Protein AF-A0A925ZHP0-F1 (afdb_monomer_lite)

Sequence (147 aa):
MCWRVAVLVVTLLGCVGPTQISAPDPTDDPGRPAAECAADLDCVPAGSKCCDCPAFAVPEGDALHQACVGVLCPLATCSNSTRVACDDGHCVLACIAVECAQSCANGFATDDSGCLSCSCAAPIADGCRDVSACVRVRADCCGRRGR

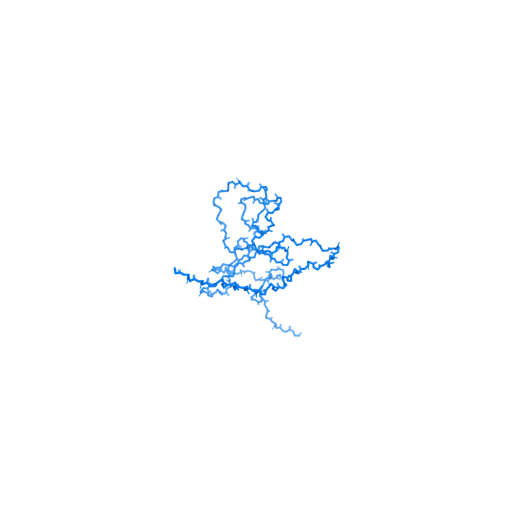Structure (mmCIF, N/CA/C/O backbone):
data_AF-A0A925ZHP0-F1
#
_entry.id   AF-A0A925ZHP0-F1
#
loop_
_atom_site.group_PDB
_atom_site.id
_atom_site.type_symbol
_atom_site.label_atom_id
_atom_site.label_alt_id
_atom_site.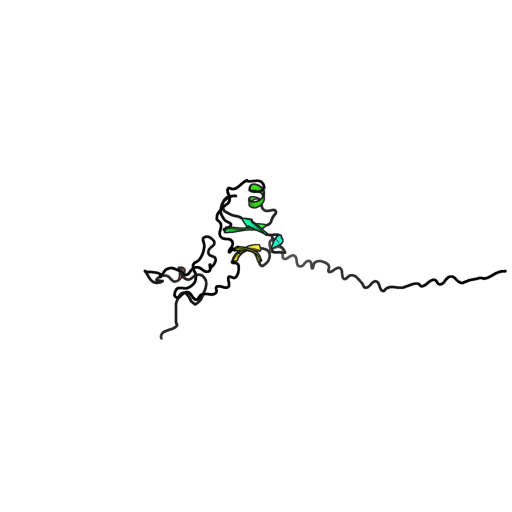label_comp_id
_atom_site.label_asym_id
_atom_site.label_entity_id
_atom_site.label_seq_id
_atom_site.pdbx_PDB_ins_code
_atom_site.Cartn_x
_atom_site.Cartn_y
_atom_site.Cartn_z
_atom_site.occupancy
_atom_site.B_iso_or_equiv
_atom_site.auth_seq_id
_atom_site.auth_comp_id
_atom_site.auth_asym_id
_atom_site.auth_atom_id
_atom_site.pdbx_PDB_model_num
ATOM 1 N N . MET A 1 1 ? -75.727 -37.902 7.851 1.00 46.19 1 MET A N 1
ATOM 2 C CA . MET A 1 1 ? -74.651 -38.843 7.474 1.00 46.19 1 MET A CA 1
ATOM 3 C C . MET A 1 1 ? -73.371 -38.368 8.136 1.00 46.19 1 MET A C 1
ATOM 5 O O . MET A 1 1 ? -72.864 -37.316 7.781 1.00 46.19 1 MET A O 1
ATOM 9 N N . CYS A 1 2 ? -72.936 -39.075 9.178 1.00 54.56 2 CYS A N 1
ATOM 10 C CA . CYS A 1 2 ? -71.677 -38.825 9.870 1.00 54.56 2 CYS A CA 1
ATOM 11 C C . CYS A 1 2 ? -70.523 -39.341 9.012 1.00 54.56 2 CYS A C 1
ATOM 13 O O . CYS A 1 2 ? -70.528 -40.523 8.674 1.00 54.56 2 CYS A O 1
ATOM 15 N N . TRP A 1 3 ? -69.501 -38.524 8.762 1.00 50.81 3 TRP A N 1
ATOM 16 C CA . TRP A 1 3 ? -68.178 -39.081 8.514 1.00 50.81 3 TRP A CA 1
ATOM 17 C C . TRP A 1 3 ? -67.125 -38.325 9.315 1.00 50.81 3 TRP A C 1
ATOM 19 O O . TRP A 1 3 ? -66.908 -37.129 9.149 1.00 50.81 3 TRP A O 1
ATOM 29 N N . ARG A 1 4 ? -66.530 -39.059 10.256 1.00 60.12 4 ARG A N 1
ATOM 30 C CA . ARG A 1 4 ? -65.307 -38.702 10.960 1.00 60.12 4 ARG A CA 1
ATOM 31 C C . ARG A 1 4 ? -64.154 -38.894 9.980 1.00 60.12 4 ARG A C 1
ATOM 33 O O . ARG A 1 4 ? -64.015 -39.996 9.457 1.00 60.12 4 ARG A O 1
ATOM 40 N N . VAL A 1 5 ? -63.306 -37.889 9.797 1.00 57.41 5 VAL A N 1
ATOM 41 C CA . VAL A 1 5 ? -61.954 -38.108 9.273 1.00 57.41 5 VAL A CA 1
ATOM 42 C C . VAL A 1 5 ? -60.970 -37.483 10.246 1.00 57.41 5 VAL A C 1
ATOM 44 O O . VAL A 1 5 ? -61.162 -36.377 10.746 1.00 57.41 5 VAL A O 1
ATOM 47 N N . ALA A 1 6 ? -60.002 -38.316 10.600 1.00 56.62 6 ALA A N 1
ATOM 48 C CA . ALA A 1 6 ? -59.118 -38.202 11.732 1.00 56.62 6 ALA A CA 1
ATOM 49 C C . ALA A 1 6 ? -58.064 -37.106 11.553 1.00 56.62 6 ALA A C 1
ATOM 51 O O . ALA A 1 6 ? -57.528 -36.889 10.469 1.00 56.62 6 ALA A O 1
ATOM 52 N N . VAL A 1 7 ? -57.747 -36.467 12.675 1.00 53.44 7 VAL A N 1
ATOM 53 C CA . VAL A 1 7 ? -56.596 -35.589 12.857 1.00 53.44 7 VAL A CA 1
ATOM 54 C C . VAL A 1 7 ? -55.328 -36.443 12.786 1.00 53.44 7 VAL A C 1
ATOM 56 O O . VAL A 1 7 ? -55.116 -37.309 13.632 1.00 53.44 7 VAL A O 1
ATOM 59 N N . LEU A 1 8 ? -54.484 -36.192 11.787 1.00 53.94 8 LEU A N 1
ATOM 60 C CA . LEU A 1 8 ? -53.121 -36.716 11.714 1.00 53.94 8 LEU A CA 1
ATOM 61 C C . LEU A 1 8 ? -52.177 -35.636 12.253 1.00 53.94 8 LEU A C 1
ATOM 63 O O . LEU A 1 8 ? -51.775 -34.720 11.540 1.00 53.94 8 LEU A O 1
ATOM 67 N N . VAL A 1 9 ? -51.869 -35.726 13.548 1.00 53.38 9 VAL A N 1
ATOM 68 C CA . VAL A 1 9 ? -50.780 -34.971 14.174 1.00 53.38 9 VAL A CA 1
ATOM 69 C C . VAL A 1 9 ? -49.477 -35.657 13.776 1.00 53.38 9 VAL A C 1
ATOM 71 O O . VAL A 1 9 ? -49.120 -36.693 14.332 1.00 53.38 9 VAL A O 1
ATOM 74 N N . VAL A 1 10 ? -48.772 -35.100 12.795 1.00 56.53 10 VAL A N 1
ATOM 75 C CA . VAL A 1 10 ? -47.396 -35.498 12.483 1.00 56.53 10 VAL A CA 1
ATOM 76 C C . VAL A 1 10 ? -46.471 -34.597 13.298 1.00 56.53 10 VAL A C 1
ATOM 78 O O . VAL A 1 10 ? -46.134 -33.488 12.890 1.00 56.53 10 VAL A O 1
ATOM 81 N N . THR A 1 11 ? -46.085 -35.056 14.488 1.00 55.97 11 THR A N 1
ATOM 82 C CA . THR A 1 11 ? -44.977 -34.471 15.250 1.00 55.97 11 THR A CA 1
ATOM 83 C C . THR A 1 11 ? -43.668 -34.816 14.547 1.00 55.97 11 THR A C 1
ATOM 85 O O . THR A 1 11 ? -43.074 -35.865 14.801 1.00 55.97 11 THR A O 1
ATOM 88 N N . LEU A 1 12 ? -43.213 -33.943 13.649 1.00 55.47 12 LEU A N 1
ATOM 89 C CA . LEU A 1 12 ? -41.826 -33.944 13.192 1.00 55.47 12 LEU A CA 1
ATOM 90 C C . LEU A 1 12 ? -40.956 -33.396 14.330 1.00 55.47 12 LEU A C 1
ATOM 92 O O . LEU A 1 12 ? -40.720 -32.195 14.434 1.00 55.47 12 LEU A O 1
ATOM 96 N N . LEU A 1 13 ? -40.493 -34.301 15.195 1.00 56.19 13 LEU A N 1
ATOM 97 C CA . LEU A 1 13 ? -39.284 -34.103 15.990 1.00 56.19 13 LEU A CA 1
ATOM 98 C C . LEU A 1 13 ? -38.096 -34.020 15.019 1.00 56.19 13 LEU A C 1
ATOM 100 O O . LEU A 1 13 ? -37.447 -35.018 14.715 1.00 56.19 13 LEU A O 1
ATOM 104 N N . GLY A 1 14 ? -37.851 -32.823 14.490 1.00 47.12 14 GLY A N 1
ATOM 105 C CA . GLY A 1 14 ? -36.578 -32.472 13.876 1.00 47.12 14 GLY A CA 1
ATOM 106 C C . GLY A 1 14 ? -35.537 -32.300 14.977 1.00 47.12 14 GLY A C 1
ATOM 107 O O . GLY A 1 14 ? -35.723 -31.501 15.892 1.00 47.12 14 GLY A O 1
ATOM 108 N N . CYS A 1 15 ? -34.468 -33.087 14.906 1.00 54.66 15 CYS A N 1
ATOM 109 C CA . CYS A 1 15 ? -33.330 -33.042 15.811 1.00 54.66 15 CYS A CA 1
ATOM 110 C C . CYS A 1 15 ? -32.733 -31.627 15.875 1.00 54.66 15 CYS A C 1
ATOM 112 O O . CYS A 1 15 ? -32.059 -31.186 14.946 1.00 54.66 15 CYS A O 1
ATOM 114 N N . VAL A 1 16 ? -32.946 -30.937 16.994 1.00 58.38 16 VAL A N 1
ATOM 115 C CA . VAL A 1 16 ? -32.136 -29.785 17.398 1.00 58.38 16 VAL A CA 1
ATOM 116 C C . VAL A 1 16 ? -30.786 -30.348 17.836 1.00 58.38 16 VAL A C 1
ATOM 118 O O . VAL A 1 16 ? -30.635 -30.840 18.952 1.00 58.38 16 VAL A O 1
ATOM 121 N N . GLY A 1 17 ? -29.823 -30.377 16.914 1.00 54.41 17 GLY A N 1
ATOM 122 C CA . GLY A 1 17 ? -28.429 -30.644 17.255 1.00 54.41 17 GLY A CA 1
ATOM 123 C C . GLY A 1 17 ? -27.894 -29.515 18.143 1.00 54.41 17 GLY A C 1
ATOM 124 O O . GLY A 1 17 ? -28.277 -28.362 17.932 1.00 54.41 17 GLY A O 1
ATOM 125 N N . PRO A 1 18 ? -27.043 -29.804 19.141 1.00 56.28 18 PRO A N 1
ATOM 126 C CA . PRO A 1 18 ? -26.453 -28.763 19.964 1.00 56.28 18 PRO A CA 1
ATOM 127 C C . PRO A 1 18 ? -25.616 -27.849 19.069 1.00 56.28 18 PRO A C 1
ATOM 129 O O . PRO A 1 18 ? -24.623 -28.270 18.475 1.00 56.28 18 PRO A O 1
ATOM 132 N N . THR A 1 19 ? -26.022 -26.586 18.977 1.00 51.75 19 THR A N 1
ATOM 133 C CA . THR A 1 19 ? -25.132 -25.494 18.604 1.00 51.75 19 THR A CA 1
ATOM 134 C C . THR A 1 19 ? -23.962 -25.531 19.578 1.00 51.75 19 THR A C 1
ATOM 136 O O . THR A 1 19 ? -24.114 -25.166 20.744 1.00 51.75 19 THR A O 1
ATOM 139 N N . GLN A 1 20 ? -22.813 -26.023 19.116 1.00 52.88 20 GLN A N 1
ATOM 140 C CA . GLN A 1 20 ? -21.532 -25.781 19.765 1.00 52.88 20 GLN A CA 1
ATOM 141 C C . GLN A 1 20 ? -21.318 -24.268 19.702 1.00 52.88 20 GLN A C 1
ATOM 143 O O . GLN A 1 20 ? -20.860 -23.722 18.701 1.00 52.88 20 GLN A O 1
ATOM 148 N N . ILE A 1 21 ? -21.757 -23.581 20.754 1.00 54.28 21 ILE A N 1
ATOM 149 C CA . ILE A 1 21 ? -21.250 -22.267 21.110 1.00 54.28 21 ILE A CA 1
ATOM 150 C C . ILE A 1 21 ? -19.792 -22.546 21.450 1.00 54.28 21 ILE A C 1
ATOM 152 O O . ILE A 1 21 ? -19.489 -22.986 22.558 1.00 54.28 21 ILE A O 1
ATOM 156 N N . SER A 1 22 ? -18.903 -22.390 20.472 1.00 52.62 22 SER A N 1
ATOM 157 C CA . SER A 1 22 ? -17.482 -22.267 20.760 1.00 52.62 22 SER A CA 1
ATOM 158 C C . SER A 1 22 ? -17.354 -21.024 21.627 1.00 52.62 22 SER A C 1
ATOM 160 O O . SER A 1 22 ? -17.418 -19.899 21.133 1.00 52.62 22 SER A O 1
ATOM 162 N N . ALA A 1 23 ? -17.300 -21.233 22.941 1.00 55.19 23 ALA A N 1
ATOM 163 C CA . ALA A 1 23 ? -16.890 -20.200 23.864 1.00 55.19 23 ALA A CA 1
ATOM 164 C C . ALA A 1 23 ? -15.519 -19.696 23.384 1.00 55.19 23 ALA A C 1
ATOM 166 O O . ALA A 1 23 ? -14.677 -20.530 23.035 1.00 55.19 23 ALA A O 1
ATOM 167 N N . PRO A 1 24 ? -15.294 -18.376 23.304 1.00 62.81 24 PRO A N 1
ATOM 168 C CA . PRO A 1 24 ? -13.956 -17.863 23.066 1.00 62.81 24 PRO A CA 1
ATOM 169 C C . PRO A 1 24 ? -13.046 -18.406 24.173 1.00 62.81 24 PRO A C 1
ATOM 171 O O . PRO A 1 24 ? -13.350 -18.259 25.357 1.00 62.81 24 PRO A O 1
ATOM 174 N N . ASP A 1 25 ? -11.995 -19.114 23.766 1.00 55.91 25 ASP A N 1
ATOM 175 C CA . ASP A 1 25 ? -10.987 -19.688 24.651 1.00 55.91 25 ASP A CA 1
ATOM 176 C C . ASP A 1 25 ? -10.275 -18.526 25.373 1.00 55.91 25 ASP A C 1
ATOM 178 O O . ASP A 1 25 ? -9.655 -17.694 24.705 1.00 55.91 25 ASP A O 1
ATOM 182 N N . PRO A 1 26 ? -10.395 -18.391 26.706 1.00 56.53 26 PRO A N 1
ATOM 183 C CA . PRO A 1 26 ? -9.849 -17.273 27.466 1.00 56.53 26 PRO A CA 1
ATOM 184 C C . PRO A 1 26 ? -8.366 -17.504 27.776 1.00 56.53 26 PRO A C 1
ATOM 186 O O . PRO A 1 26 ? -7.915 -17.331 28.910 1.00 56.53 26 PRO A O 1
ATOM 189 N N . THR A 1 27 ? -7.576 -17.900 26.779 1.00 58.94 27 THR A N 1
ATOM 190 C CA . THR A 1 27 ? -6.129 -17.685 26.835 1.00 58.94 27 THR A CA 1
ATOM 191 C C . THR A 1 27 ? -5.859 -16.241 26.426 1.00 58.94 27 THR A C 1
ATOM 193 O O . THR A 1 27 ? -5.277 -15.969 25.378 1.00 58.94 27 THR A O 1
ATOM 196 N N . ASP A 1 28 ? -6.346 -15.319 27.261 1.00 52.78 28 ASP A N 1
ATOM 197 C CA . ASP A 1 28 ? -5.841 -13.960 27.377 1.00 52.78 28 ASP A CA 1
ATOM 198 C C . ASP A 1 28 ? -4.354 -14.079 27.724 1.00 52.78 28 ASP A C 1
ATOM 200 O O . ASP A 1 28 ? -3.991 -14.341 28.871 1.00 52.78 28 ASP A O 1
ATOM 204 N N . ASP A 1 29 ? -3.484 -13.951 26.724 1.00 66.69 29 ASP A N 1
ATOM 205 C CA . ASP A 1 29 ? -2.100 -13.572 26.966 1.00 66.69 29 ASP A CA 1
ATOM 206 C C . ASP A 1 29 ? -2.137 -12.085 27.348 1.00 66.69 29 ASP A C 1
ATOM 208 O O . ASP A 1 29 ? -2.409 -11.247 26.484 1.00 66.69 29 ASP A O 1
ATOM 212 N N . PRO A 1 30 ? -1.918 -11.716 28.625 1.00 64.12 30 PRO A N 1
ATOM 213 C CA . PRO A 1 30 ? -2.086 -10.341 29.093 1.00 64.12 30 PRO A CA 1
ATOM 214 C C . PRO A 1 30 ? -1.032 -9.370 28.523 1.00 64.12 30 PRO A C 1
ATOM 216 O O . PRO A 1 30 ? -0.932 -8.235 28.992 1.00 64.12 30 PRO A O 1
ATOM 219 N N . GLY A 1 31 ? -0.226 -9.801 27.545 1.00 67.81 31 GLY A N 1
ATOM 220 C CA . GLY A 1 31 ? 0.769 -8.993 26.852 1.00 67.81 31 GLY A CA 1
ATOM 221 C C . GLY A 1 31 ? 0.562 -8.851 25.343 1.00 67.81 31 GLY A C 1
ATOM 222 O O . GLY A 1 31 ? 1.265 -8.032 24.746 1.00 67.81 31 GLY A O 1
ATOM 223 N N . ARG A 1 32 ? -0.363 -9.587 24.704 1.00 65.06 32 ARG A N 1
ATOM 224 C CA . ARG A 1 32 ? -0.603 -9.431 23.259 1.00 65.06 32 ARG A CA 1
ATOM 225 C C . ARG A 1 32 ? -1.612 -8.297 23.031 1.00 65.06 32 ARG A C 1
ATOM 227 O O . ARG A 1 32 ? -2.739 -8.398 23.517 1.00 65.06 32 ARG A O 1
ATOM 234 N N . PRO A 1 33 ? -1.244 -7.208 22.326 1.00 70.88 33 PRO A N 1
ATOM 235 C CA . PRO A 1 33 ? -2.222 -6.194 21.949 1.00 70.88 33 PRO A CA 1
ATOM 236 C C . PRO A 1 33 ? -3.333 -6.859 21.130 1.00 70.88 33 PRO A C 1
ATOM 238 O O . PRO A 1 33 ? -3.073 -7.791 20.366 1.00 70.88 33 PRO A O 1
ATOM 241 N N . ALA A 1 34 ? -4.574 -6.411 21.332 1.00 81.38 34 ALA A N 1
ATOM 242 C CA . ALA A 1 34 ? -5.709 -6.913 20.570 1.00 81.38 34 ALA A CA 1
ATOM 243 C C . ALA A 1 34 ? -5.424 -6.770 19.068 1.00 81.38 34 ALA A C 1
ATOM 245 O O . ALA A 1 34 ? -4.892 -5.745 18.641 1.00 81.38 34 ALA A O 1
ATOM 246 N N . ALA A 1 35 ? -5.763 -7.801 18.289 1.00 88.75 35 ALA A N 1
ATOM 247 C CA . ALA A 1 35 ? -5.659 -7.746 16.837 1.00 88.75 35 ALA A CA 1
ATOM 248 C C . ALA A 1 35 ? -6.454 -6.542 16.310 1.00 88.75 35 ALA A C 1
ATOM 250 O O . ALA A 1 35 ? -7.593 -6.311 16.718 1.00 88.75 35 ALA A O 1
ATOM 251 N N . GLU A 1 36 ? -5.835 -5.778 15.419 1.00 94.06 36 GLU A N 1
ATOM 252 C CA . GLU A 1 36 ? -6.394 -4.553 14.849 1.00 94.06 36 GLU A CA 1
ATOM 253 C C . GLU A 1 36 ? -7.383 -4.854 13.712 1.00 94.06 36 GLU A C 1
ATOM 255 O O . GLU A 1 36 ? -8.263 -4.045 13.423 1.00 94.06 36 GLU A O 1
ATOM 260 N N . CYS A 1 37 ? -7.255 -6.028 13.089 1.00 97.00 37 CYS A N 1
ATOM 261 C CA . CYS A 1 37 ? -8.137 -6.531 12.042 1.00 97.00 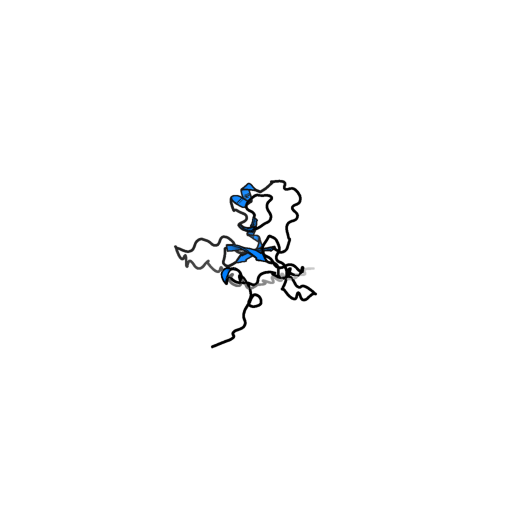37 CYS A CA 1
ATOM 262 C C . CYS A 1 37 ? -8.378 -8.039 12.190 1.00 97.00 37 CYS A C 1
ATOM 264 O O . CYS A 1 37 ? -7.560 -8.763 12.765 1.00 97.00 37 CYS A O 1
ATOM 266 N N . ALA A 1 38 ? -9.490 -8.522 11.636 1.00 96.12 38 ALA A N 1
ATOM 267 C CA . ALA A 1 38 ? -9.787 -9.945 11.478 1.00 96.12 38 ALA A CA 1
ATOM 268 C C . ALA A 1 38 ? -9.860 -10.364 9.997 1.00 96.12 38 ALA A C 1
ATOM 270 O O . ALA A 1 38 ? -9.655 -11.537 9.677 1.00 96.12 38 ALA A O 1
ATOM 271 N N . ALA A 1 39 ? -10.140 -9.423 9.093 1.00 96.62 39 ALA A N 1
ATOM 272 C CA . ALA A 1 39 ? -10.222 -9.632 7.654 1.00 96.62 39 ALA A CA 1
ATOM 273 C C . ALA A 1 39 ? -9.675 -8.429 6.868 1.00 96.62 39 ALA A C 1
ATOM 275 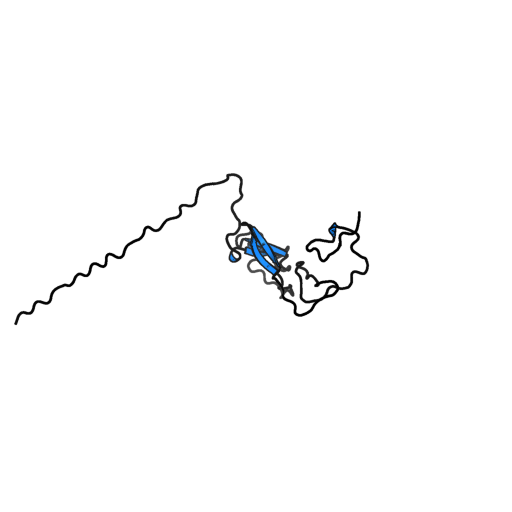O O . ALA A 1 39 ? -9.640 -7.307 7.366 1.00 96.62 39 ALA A O 1
ATOM 276 N N . ASP A 1 40 ? -9.319 -8.647 5.594 1.00 96.50 40 ASP A N 1
ATOM 277 C CA . ASP A 1 40 ? -8.845 -7.596 4.672 1.00 96.50 40 ASP A CA 1
ATOM 278 C C . ASP A 1 40 ? -9.814 -6.400 4.576 1.00 96.50 40 ASP A C 1
ATOM 280 O O . ASP A 1 40 ? -9.387 -5.279 4.317 1.00 96.50 40 ASP A O 1
ATOM 284 N N . LEU A 1 41 ? -11.114 -6.638 4.790 1.00 96.25 41 LEU A N 1
ATOM 285 C CA . LEU A 1 41 ? -12.177 -5.628 4.742 1.00 96.25 41 LEU A CA 1
ATOM 286 C C . LEU A 1 41 ? -12.189 -4.687 5.955 1.00 96.25 41 LEU A C 1
ATOM 288 O O . LEU A 1 41 ? -12.766 -3.611 5.854 1.00 96.25 41 LEU A O 1
ATOM 292 N N . ASP A 1 42 ? -11.556 -5.069 7.068 1.00 97.00 42 ASP A N 1
ATOM 293 C CA . ASP A 1 42 ? -11.438 -4.217 8.261 1.00 97.00 42 ASP A CA 1
ATOM 294 C C . ASP A 1 42 ? -10.346 -3.146 8.086 1.00 97.00 42 ASP A C 1
ATOM 296 O O . ASP A 1 42 ? -10.207 -2.228 8.900 1.00 97.00 42 ASP A O 1
ATOM 300 N N . CYS A 1 43 ? -9.549 -3.284 7.025 1.00 97.69 43 CYS A N 1
ATOM 301 C CA . CYS A 1 43 ? -8.426 -2.428 6.708 1.00 97.69 43 CYS A CA 1
ATOM 302 C C . CYS A 1 43 ? -8.776 -1.452 5.587 1.00 97.69 43 CYS A C 1
ATOM 304 O O . CYS A 1 43 ? -9.412 -1.793 4.589 1.00 97.69 43 CYS A O 1
ATOM 306 N N . VAL A 1 44 ? -8.270 -0.234 5.714 1.00 96.81 44 VAL A N 1
ATOM 307 C CA . VAL A 1 44 ? -8.441 0.842 4.742 1.00 96.81 44 VAL A CA 1
ATOM 308 C C . VAL A 1 44 ? -7.078 1.394 4.318 1.00 96.81 44 VAL A C 1
ATOM 310 O O . VAL A 1 44 ? -6.155 1.480 5.135 1.00 96.81 44 VAL A O 1
ATOM 313 N N . PRO A 1 45 ? -6.906 1.745 3.032 1.00 94.31 45 PRO A N 1
ATOM 314 C CA . PRO A 1 45 ? -5.654 2.304 2.544 1.00 94.31 45 PRO A CA 1
ATOM 315 C C . PRO A 1 45 ? -5.443 3.714 3.111 1.00 94.31 45 PRO A C 1
ATOM 317 O O . PRO A 1 45 ? -6.381 4.509 3.189 1.00 94.31 45 PRO A O 1
ATOM 320 N N . ALA A 1 46 ? -4.202 4.033 3.477 1.00 93.62 46 ALA A N 1
ATOM 321 C CA . ALA A 1 46 ? -3.834 5.313 4.068 1.00 93.62 46 ALA A CA 1
ATOM 322 C C . ALA A 1 46 ? -2.473 5.823 3.562 1.00 93.62 46 ALA A C 1
ATOM 324 O O . ALA A 1 46 ? -1.611 5.065 3.108 1.00 93.62 46 ALA A O 1
ATOM 325 N N . GLY A 1 47 ? -2.296 7.143 3.627 1.00 90.94 47 GLY A N 1
ATOM 326 C CA . GLY A 1 47 ? -1.079 7.852 3.232 1.00 90.94 47 GLY A CA 1
ATOM 327 C C . GLY A 1 47 ? -0.665 8.878 4.287 1.00 90.94 47 GLY A C 1
ATOM 328 O O . GLY A 1 47 ? -1.379 9.115 5.260 1.00 90.94 47 GLY A O 1
ATOM 329 N N . SER A 1 48 ? 0.491 9.521 4.100 1.00 90.81 48 SER A N 1
ATOM 330 C CA . SER A 1 48 ? 0.964 10.590 5.001 1.00 90.81 48 SER A CA 1
ATOM 331 C C . SER A 1 48 ? 0.027 11.799 5.057 1.00 90.81 48 SER A C 1
ATOM 333 O O . SER A 1 48 ? 0.043 12.560 6.025 1.00 90.81 48 SER A O 1
ATOM 335 N N . LYS A 1 49 ? -0.784 11.983 4.014 1.00 93.50 49 LYS A N 1
ATOM 336 C CA . LYS A 1 49 ? -1.855 12.973 3.911 1.00 93.50 49 LYS A CA 1
ATOM 337 C C . LYS A 1 49 ? -3.052 12.320 3.236 1.00 93.50 49 LYS A C 1
ATOM 339 O O . LYS A 1 49 ? -2.894 11.375 2.471 1.00 93.50 49 LYS A O 1
ATOM 344 N N . CYS A 1 50 ? -4.232 12.900 3.428 1.00 93.56 50 CYS A N 1
ATOM 345 C CA . CYS A 1 50 ? -5.481 12.370 2.876 1.00 93.56 50 CYS A CA 1
ATOM 346 C C . CYS A 1 50 ? -5.493 12.210 1.350 1.00 93.56 50 CYS A C 1
ATOM 348 O O . CYS A 1 50 ? -6.232 11.381 0.838 1.00 93.56 50 CYS A O 1
ATOM 350 N N . CYS A 1 51 ? -4.691 13.002 0.634 1.00 92.38 51 CYS A N 1
ATOM 351 C CA . CYS A 1 51 ? -4.607 12.964 -0.827 1.00 92.38 51 CYS A CA 1
ATOM 352 C C . CYS A 1 51 ? -3.268 12.434 -1.350 1.00 92.38 51 CYS A C 1
ATOM 354 O O . CYS A 1 51 ? -3.014 12.532 -2.550 1.00 92.38 51 CYS A O 1
ATOM 356 N N . ASP A 1 52 ? -2.412 11.912 -0.470 1.00 90.56 52 ASP A N 1
ATOM 357 C CA . ASP A 1 52 ? -1.224 11.185 -0.907 1.00 90.56 52 ASP A CA 1
ATOM 358 C C . ASP A 1 52 ? -1.637 9.773 -1.341 1.00 90.56 52 ASP A C 1
ATOM 360 O O . ASP A 1 52 ? -2.640 9.226 -0.874 1.00 90.56 52 ASP A O 1
ATOM 364 N N . CYS A 1 53 ? -0.856 9.166 -2.234 1.00 89.50 53 CYS A N 1
ATOM 365 C CA . CYS A 1 53 ? -1.072 7.772 -2.594 1.00 89.50 53 CYS A CA 1
ATOM 366 C C . CYS A 1 53 ? -0.914 6.859 -1.374 1.00 89.50 53 CYS A C 1
ATOM 368 O O . CYS A 1 53 ? -0.130 7.165 -0.467 1.00 89.50 53 CYS A O 1
ATOM 370 N N . PRO A 1 54 ? -1.643 5.732 -1.343 1.00 90.12 54 PRO A N 1
ATOM 371 C CA . PRO A 1 54 ? -1.567 4.826 -0.217 1.00 90.12 54 PRO A CA 1
ATOM 372 C C . PRO A 1 54 ? -0.158 4.252 -0.090 1.00 90.12 54 PRO A C 1
ATOM 374 O O . PRO A 1 54 ? 0.401 3.703 -1.042 1.00 90.12 54 PRO A O 1
ATOM 377 N N . ALA A 1 55 ? 0.404 4.399 1.105 1.00 89.69 55 ALA A N 1
ATOM 378 C CA . ALA A 1 55 ? 1.726 3.897 1.471 1.00 89.69 55 ALA A CA 1
ATOM 379 C C . ALA A 1 55 ? 1.650 2.856 2.598 1.00 89.69 55 ALA A C 1
ATOM 381 O O . ALA A 1 55 ? 2.600 2.106 2.813 1.00 89.69 55 ALA A O 1
ATOM 382 N N . PHE A 1 56 ? 0.522 2.796 3.307 1.00 93.81 56 PHE A N 1
ATOM 383 C CA . PHE A 1 56 ? 0.248 1.837 4.371 1.00 93.81 56 PHE A CA 1
ATOM 384 C C . PHE A 1 56 ? -1.261 1.553 4.456 1.00 93.81 56 PHE A C 1
ATOM 386 O O . PHE A 1 56 ? -2.056 2.108 3.692 1.00 93.81 56 PHE A O 1
ATOM 393 N N . ALA A 1 57 ? -1.654 0.656 5.358 1.00 96.06 57 ALA A N 1
ATOM 394 C CA . ALA A 1 57 ? -3.048 0.368 5.670 1.00 96.06 57 ALA A CA 1
ATOM 395 C C . ALA A 1 57 ? -3.277 0.563 7.170 1.00 96.06 57 ALA A C 1
ATOM 397 O O . ALA A 1 57 ? -2.363 0.357 7.966 1.00 96.06 57 ALA A O 1
ATOM 398 N N . VAL A 1 58 ? -4.483 0.974 7.540 1.00 97.12 58 VAL A N 1
ATOM 399 C CA . VAL A 1 58 ? -4.910 1.153 8.935 1.00 97.12 58 VAL A CA 1
ATOM 400 C C . VAL A 1 58 ? -6.284 0.515 9.133 1.00 97.12 58 VAL A C 1
ATOM 402 O O . VAL A 1 58 ? -6.974 0.280 8.141 1.00 97.12 58 VAL A O 1
ATOM 405 N N . PRO A 1 59 ? -6.715 0.242 10.370 1.00 97.38 59 PRO A N 1
ATOM 406 C CA . PRO A 1 59 ? -8.094 -0.159 10.645 1.00 97.38 59 PRO A CA 1
ATOM 407 C C . PRO A 1 59 ? -9.101 0.939 10.273 1.00 97.38 59 PRO A C 1
ATOM 409 O O . PRO A 1 59 ? -8.797 2.128 10.384 1.00 97.38 59 PRO A O 1
ATOM 412 N N . GLU A 1 60 ? -10.331 0.575 9.909 1.00 95.12 60 GLU A N 1
ATOM 413 C CA . GLU A 1 60 ? -11.402 1.538 9.570 1.00 95.12 60 GLU A CA 1
ATOM 414 C C . GLU A 1 60 ? -11.693 2.555 10.703 1.00 95.12 60 GLU A C 1
ATOM 416 O O . GLU A 1 60 ? -12.048 3.714 10.468 1.00 95.12 60 GLU A O 1
ATOM 421 N N . GLY A 1 61 ? -11.492 2.149 11.959 1.00 94.12 61 GLY A N 1
ATOM 422 C CA . GLY A 1 61 ? -11.659 3.006 13.137 1.00 94.12 61 GLY A CA 1
ATOM 423 C C . GLY A 1 61 ? -10.470 3.918 13.462 1.00 94.12 61 GLY A C 1
ATOM 424 O O . GLY A 1 61 ? -10.545 4.666 14.438 1.00 94.12 61 GLY A O 1
ATOM 425 N N . ASP A 1 62 ? -9.375 3.855 12.702 1.00 96.38 62 ASP A N 1
ATOM 426 C CA . ASP A 1 62 ? -8.150 4.586 13.020 1.00 96.38 62 ASP A CA 1
ATOM 427 C C . ASP A 1 62 ? -8.322 6.109 12.898 1.00 96.38 62 ASP A C 1
ATOM 429 O O . ASP A 1 62 ? -8.978 6.623 11.987 1.00 96.38 62 ASP A O 1
ATOM 433 N N . ALA A 1 63 ? -7.688 6.854 13.808 1.00 95.25 63 ALA A N 1
ATOM 434 C CA . ALA A 1 63 ? -7.790 8.310 13.859 1.00 95.25 63 ALA A CA 1
ATOM 435 C C . ALA A 1 63 ? -7.319 8.989 12.562 1.00 95.25 63 ALA A C 1
ATOM 437 O O . ALA A 1 63 ? -7.867 10.027 12.184 1.00 95.25 63 ALA A O 1
ATOM 438 N N . LEU A 1 64 ? -6.333 8.414 11.867 1.00 93.31 64 LEU A N 1
ATOM 439 C CA . LEU A 1 64 ? -5.821 8.942 10.607 1.00 93.31 64 LEU A CA 1
ATOM 440 C C . LEU A 1 64 ? -6.815 8.726 9.463 1.00 93.31 64 LEU A C 1
ATOM 442 O O . LEU A 1 64 ? -7.030 9.643 8.671 1.00 93.31 64 LEU A O 1
ATOM 446 N N . HIS A 1 65 ? -7.473 7.563 9.410 1.00 94.69 65 HIS A N 1
ATOM 447 C CA . HIS A 1 65 ? -8.556 7.340 8.454 1.00 94.69 65 HIS A CA 1
ATOM 448 C C . HIS A 1 65 ? -9.714 8.306 8.713 1.00 94.69 65 HIS A C 1
ATOM 450 O O . HIS A 1 65 ? -10.131 9.029 7.807 1.00 94.69 65 HIS A O 1
ATOM 456 N N . GLN A 1 66 ? -10.169 8.394 9.967 1.00 96.50 66 GLN A N 1
ATOM 457 C CA . GLN A 1 66 ? -11.272 9.270 10.372 1.00 96.50 66 GLN A CA 1
ATOM 458 C C . GLN A 1 66 ? -10.985 10.753 10.092 1.00 96.50 66 GLN A C 1
ATOM 460 O O . GLN A 1 66 ? -11.887 11.488 9.696 1.00 96.50 66 GLN A O 1
ATOM 465 N N . ALA A 1 67 ? -9.730 11.194 10.216 1.00 96.25 67 ALA A N 1
ATOM 466 C CA . ALA A 1 67 ? -9.323 12.555 9.864 1.00 96.25 67 ALA A CA 1
ATOM 467 C C . ALA A 1 67 ? -9.453 12.871 8.361 1.00 96.25 67 ALA A C 1
ATOM 469 O O . ALA A 1 67 ? -9.537 14.043 7.987 1.00 96.25 67 ALA A O 1
ATOM 470 N N . CYS A 1 68 ? -9.472 11.849 7.503 1.00 95.81 68 CYS A N 1
ATOM 471 C CA . CYS A 1 68 ? -9.549 11.987 6.052 1.00 95.81 68 CYS A CA 1
ATOM 472 C C . CYS A 1 68 ? -10.936 11.685 5.468 1.00 95.81 68 CYS A C 1
ATOM 474 O O . CYS A 1 68 ? -11.178 11.977 4.293 1.00 95.81 68 CYS A O 1
ATOM 476 N N . VAL A 1 69 ? -11.866 11.147 6.264 1.00 95.38 69 VAL A N 1
ATOM 477 C CA . VAL A 1 69 ? -13.247 10.901 5.831 1.00 95.38 69 VAL A CA 1
ATOM 478 C C . VAL A 1 69 ? -13.896 12.217 5.382 1.00 95.38 69 VAL A C 1
ATOM 480 O O . VAL A 1 69 ? -13.963 13.195 6.123 1.00 95.38 69 VAL A O 1
ATOM 483 N N . GLY A 1 70 ? -14.385 12.244 4.139 1.00 94.38 70 GLY A N 1
ATOM 484 C CA . GLY A 1 70 ? -15.042 13.414 3.544 1.00 94.38 70 GLY A CA 1
ATOM 485 C C . GLY A 1 70 ? -14.101 14.442 2.908 1.00 94.38 70 GLY A C 1
ATOM 486 O O . GLY A 1 70 ? -14.580 15.426 2.339 1.00 94.38 70 GLY A O 1
ATOM 487 N N . VAL A 1 71 ? -12.782 14.227 2.943 1.00 94.94 71 VAL A N 1
ATOM 488 C CA . VAL A 1 71 ? -11.831 15.061 2.197 1.00 94.94 71 VAL A CA 1
ATOM 489 C C . VAL A 1 71 ? -11.960 14.768 0.701 1.00 94.94 71 VAL A C 1
ATOM 491 O O . VAL A 1 71 ? -11.797 13.636 0.251 1.00 94.94 71 VAL A O 1
ATOM 494 N N . LEU A 1 72 ? -12.246 15.805 -0.089 1.00 94.62 72 LEU A N 1
ATOM 495 C CA . LEU A 1 72 ? -12.312 15.706 -1.545 1.00 94.62 72 LEU A CA 1
ATOM 496 C C . LEU A 1 72 ? -10.917 15.892 -2.140 1.00 94.62 72 LEU A C 1
ATOM 498 O O . LEU A 1 72 ? -10.412 17.013 -2.226 1.00 94.62 72 LEU A O 1
ATOM 502 N N . CYS A 1 73 ? -10.306 14.793 -2.567 1.00 89.94 73 CYS A N 1
ATOM 503 C CA . CYS A 1 73 ? -9.024 14.825 -3.255 1.00 89.94 73 CYS A CA 1
ATOM 504 C C . CYS A 1 73 ? -9.209 15.004 -4.768 1.00 89.94 73 CYS A C 1
ATOM 506 O O . CYS A 1 73 ? -10.149 14.446 -5.346 1.00 89.94 73 CYS A O 1
ATOM 508 N N . PRO A 1 74 ? -8.318 15.754 -5.445 1.00 87.81 74 PRO A N 1
ATOM 509 C CA . PRO A 1 74 ? -8.231 15.674 -6.897 1.00 87.81 74 PRO A CA 1
ATOM 510 C C . PRO A 1 74 ? -7.913 14.225 -7.281 1.00 87.81 74 PRO A C 1
ATOM 512 O O . PRO A 1 74 ? -7.225 13.538 -6.530 1.00 87.81 74 PRO A O 1
ATOM 515 N N . LEU A 1 75 ? -8.426 13.759 -8.425 1.00 74.06 75 LEU A N 1
ATOM 516 C CA . LEU A 1 75 ? -8.184 12.403 -8.931 1.00 74.06 75 LEU A CA 1
ATOM 517 C C . LEU A 1 75 ? -6.676 12.131 -8.965 1.00 74.06 75 LEU A C 1
ATOM 519 O O . LEU A 1 75 ? -5.973 12.600 -9.860 1.00 74.06 75 LEU A O 1
ATOM 523 N N . ALA A 1 76 ? -6.179 11.422 -7.956 1.00 70.62 76 ALA A N 1
ATOM 524 C CA . ALA A 1 76 ? -4.773 11.103 -7.851 1.00 70.62 76 ALA A CA 1
ATOM 525 C C . ALA A 1 76 ? -4.455 9.999 -8.864 1.00 70.62 76 ALA A C 1
ATOM 527 O O . ALA A 1 76 ? -5.170 9.001 -8.964 1.00 70.62 76 ALA A O 1
ATOM 528 N N . THR A 1 77 ? -3.373 10.166 -9.619 1.00 79.19 77 THR A N 1
ATOM 529 C CA . THR A 1 77 ? -2.830 9.149 -10.530 1.00 79.19 77 THR A CA 1
ATOM 530 C C . THR A 1 77 ? -2.016 8.120 -9.752 1.00 79.19 77 THR A C 1
ATOM 532 O O . THR A 1 77 ? -0.852 7.880 -10.061 1.00 79.19 77 THR A O 1
ATOM 535 N N . CYS A 1 78 ? -2.596 7.563 -8.691 1.00 83.69 78 CYS A N 1
ATOM 536 C CA . CYS A 1 78 ? -1.923 6.542 -7.905 1.00 83.69 78 CYS A CA 1
ATOM 537 C C . CYS A 1 78 ? -1.899 5.220 -8.664 1.00 83.69 78 CYS A C 1
ATOM 539 O O . CYS A 1 78 ? -2.828 4.879 -9.402 1.00 83.69 78 CYS A O 1
ATOM 541 N N . SER A 1 79 ? -0.817 4.474 -8.463 1.00 80.12 79 SER A N 1
ATOM 542 C CA . SER A 1 79 ? -0.702 3.119 -8.978 1.00 80.12 79 SER A CA 1
ATOM 543 C C . SER A 1 79 ? -1.679 2.202 -8.242 1.00 80.12 79 SER A C 1
ATOM 545 O O . SER A 1 79 ? -1.752 2.220 -7.016 1.00 80.12 79 SER A O 1
ATOM 547 N N . ASN A 1 80 ? -2.431 1.389 -8.985 1.00 86.00 80 ASN A N 1
ATOM 548 C CA . ASN A 1 80 ? -3.393 0.430 -8.428 1.00 86.00 80 ASN A CA 1
ATOM 549 C C . ASN A 1 80 ? -2.756 -0.949 -8.186 1.00 86.00 80 ASN A C 1
ATOM 551 O O . ASN A 1 80 ? -3.443 -1.964 -8.243 1.00 86.00 80 ASN A O 1
ATOM 555 N N . SER A 1 81 ? -1.439 -1.007 -7.968 1.00 88.88 81 SER A N 1
ATOM 556 C CA . SER A 1 81 ? -0.703 -2.263 -7.751 1.00 88.88 81 SER A CA 1
ATOM 557 C C . SER A 1 81 ? -0.705 -2.722 -6.294 1.00 88.88 81 SER A C 1
ATOM 559 O O . SER A 1 81 ? -0.029 -3.694 -5.957 1.00 88.88 81 SER A O 1
ATOM 561 N N . THR A 1 82 ? -1.424 -2.029 -5.416 1.00 93.06 82 THR A N 1
ATOM 562 C CA . THR A 1 82 ? -1.521 -2.352 -3.994 1.00 93.06 82 THR A CA 1
ATOM 563 C C . THR A 1 82 ? -2.937 -2.752 -3.609 1.00 93.06 82 THR A C 1
ATOM 565 O O . THR A 1 82 ? -3.921 -2.345 -4.225 1.00 93.06 82 THR A O 1
ATOM 568 N N . ARG A 1 83 ? -3.035 -3.568 -2.563 1.00 93.94 83 ARG A N 1
ATOM 569 C CA . ARG A 1 83 ? -4.276 -3.926 -1.882 1.00 93.94 83 ARG A CA 1
ATOM 570 C C . ARG A 1 83 ? -4.061 -3.866 -0.378 1.00 93.94 83 ARG A C 1
ATOM 572 O O . ARG A 1 83 ? -2.957 -4.111 0.105 1.00 93.94 83 ARG A O 1
ATOM 579 N N . VAL A 1 84 ? -5.124 -3.588 0.358 1.00 96.06 84 VAL A N 1
ATOM 580 C CA . VAL A 1 84 ? -5.135 -3.801 1.805 1.00 96.06 84 VAL A CA 1
ATOM 581 C C . VAL A 1 84 ? -5.211 -5.297 2.103 1.00 96.06 84 VAL A C 1
ATOM 583 O O . VAL A 1 84 ? -5.816 -6.060 1.341 1.00 96.06 84 VAL A O 1
ATOM 586 N N . ALA A 1 85 ? -4.555 -5.716 3.177 1.00 96.12 85 ALA A N 1
ATOM 587 C CA . ALA A 1 85 ? -4.645 -7.066 3.703 1.00 96.12 85 ALA A CA 1
ATOM 588 C C . ALA A 1 85 ? -4.562 -7.044 5.230 1.00 96.12 85 ALA A C 1
ATOM 590 O O . ALA A 1 85 ? -3.885 -6.185 5.798 1.00 96.12 85 ALA A O 1
ATOM 591 N N . CYS A 1 86 ? -5.225 -7.999 5.873 1.00 97.12 86 CYS A N 1
ATOM 592 C CA . CYS A 1 86 ? -5.029 -8.290 7.284 1.00 97.12 86 CYS A CA 1
ATOM 593 C C . CYS A 1 86 ? -4.013 -9.431 7.418 1.00 97.12 86 CYS A C 1
ATOM 595 O O . CYS A 1 86 ? -4.296 -10.569 7.039 1.00 97.12 86 CYS A O 1
ATOM 597 N N . ASP A 1 87 ? -2.824 -9.125 7.935 1.00 96.06 87 ASP A N 1
ATOM 598 C CA . ASP A 1 87 ? -1.727 -10.078 8.129 1.00 96.06 87 ASP A CA 1
ATOM 599 C C . ASP A 1 87 ? -1.426 -10.213 9.628 1.00 96.06 87 ASP A C 1
ATOM 601 O O . ASP A 1 87 ? -1.053 -9.244 10.281 1.00 96.06 87 ASP A O 1
ATOM 605 N N . ASP A 1 88 ? -1.669 -11.400 10.195 1.00 94.56 88 ASP A N 1
ATOM 606 C CA . ASP A 1 88 ? -1.513 -11.710 11.634 1.00 94.56 88 ASP A CA 1
ATOM 607 C C . ASP A 1 88 ? -2.177 -10.690 12.589 1.00 94.56 88 ASP A C 1
ATOM 609 O O . ASP A 1 88 ? -1.665 -10.372 13.663 1.00 94.56 88 ASP A O 1
ATOM 613 N N . GLY A 1 89 ? -3.344 -10.170 12.196 1.00 95.25 89 GLY A N 1
ATOM 614 C CA . GLY A 1 89 ? -4.090 -9.184 12.980 1.00 95.25 89 GLY A CA 1
ATOM 615 C C . GLY A 1 89 ? -3.613 -7.742 12.809 1.00 95.25 89 GLY A C 1
ATOM 616 O O . GLY A 1 89 ? -4.042 -6.882 13.575 1.00 95.25 89 GLY A O 1
ATOM 617 N N . HIS A 1 90 ? -2.765 -7.468 11.815 1.00 96.19 90 HIS A N 1
ATOM 618 C CA . HIS A 1 90 ? -2.294 -6.132 11.468 1.00 96.19 90 HIS A CA 1
ATOM 619 C C . HIS A 1 90 ? -2.704 -5.744 10.050 1.00 96.19 90 HIS A C 1
ATOM 621 O O . HIS A 1 90 ? -2.561 -6.519 9.101 1.00 96.19 90 HIS A O 1
ATOM 627 N N . CYS A 1 91 ? -3.175 -4.510 9.890 1.00 96.56 91 CYS A N 1
ATOM 628 C CA . CYS A 1 91 ? -3.456 -3.973 8.568 1.00 96.56 91 CYS A CA 1
ATOM 629 C C . CYS A 1 91 ? -2.152 -3.648 7.838 1.00 96.56 91 CYS A C 1
ATOM 631 O O . CYS A 1 91 ? -1.348 -2.833 8.292 1.00 96.56 91 CYS A O 1
ATOM 633 N N . VAL A 1 92 ? -1.954 -4.255 6.669 1.00 95.38 92 VAL A N 1
ATOM 634 C CA . VAL A 1 92 ? -0.781 -4.031 5.821 1.00 95.38 92 VAL A CA 1
ATOM 635 C C . VAL A 1 92 ? -1.187 -3.664 4.400 1.00 95.38 92 VAL A C 1
ATOM 637 O O . VAL A 1 92 ? -2.229 -4.078 3.888 1.00 95.38 92 VAL A O 1
ATOM 640 N N . LEU A 1 93 ? -0.334 -2.883 3.737 1.00 93.75 93 LEU A N 1
ATOM 641 C CA . LEU A 1 93 ? -0.449 -2.630 2.307 1.00 93.75 93 LEU A CA 1
ATOM 642 C C . LEU A 1 93 ? 0.391 -3.672 1.560 1.00 93.75 93 LEU A C 1
ATOM 644 O O . LEU A 1 93 ? 1.619 -3.680 1.648 1.00 93.75 93 LEU A O 1
ATOM 648 N N . ALA A 1 94 ? -0.279 -4.569 0.847 1.00 92.50 94 ALA A N 1
ATOM 649 C CA . ALA A 1 94 ? 0.338 -5.658 0.104 1.00 92.50 94 ALA A CA 1
ATOM 650 C C . ALA A 1 94 ? 0.345 -5.362 -1.399 1.00 92.50 94 ALA A C 1
ATOM 652 O O . ALA A 1 94 ? -0.587 -4.765 -1.934 1.00 92.50 94 ALA A O 1
ATOM 653 N N . CYS A 1 95 ? 1.368 -5.836 -2.109 1.00 91.81 95 CYS A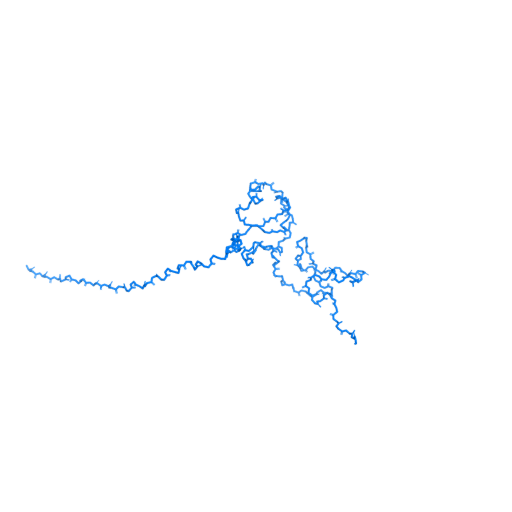 N 1
ATOM 654 C CA . CYS A 1 95 ? 1.380 -5.762 -3.567 1.00 91.81 95 CYS A CA 1
ATOM 655 C C . CYS A 1 95 ? 0.431 -6.797 -4.176 1.00 91.81 95 CYS A C 1
ATOM 657 O O . CYS A 1 95 ? 0.393 -7.957 -3.753 1.00 91.81 95 CYS A O 1
ATOM 659 N N . ILE A 1 96 ? -0.307 -6.386 -5.202 1.00 89.38 96 ILE A N 1
ATOM 660 C CA . ILE A 1 96 ? -1.086 -7.290 -6.040 1.00 89.38 96 ILE A CA 1
ATOM 661 C C . ILE A 1 96 ? -0.104 -8.109 -6.879 1.00 89.38 96 ILE A C 1
ATOM 663 O O . ILE A 1 96 ? 0.843 -7.574 -7.453 1.00 89.38 96 ILE A O 1
ATOM 667 N N . ALA A 1 97 ? -0.319 -9.423 -6.939 1.00 84.25 97 ALA A N 1
ATOM 668 C CA . ALA A 1 97 ? 0.453 -10.283 -7.821 1.00 84.25 97 ALA A CA 1
ATOM 669 C C . ALA A 1 97 ? 0.140 -9.917 -9.277 1.00 84.25 97 ALA A C 1
ATOM 671 O O . ALA A 1 97 ? -1.014 -9.975 -9.700 1.00 84.25 97 ALA A O 1
ATOM 672 N N . VAL A 1 98 ? 1.168 -9.531 -10.031 1.00 83.31 98 VAL A N 1
ATOM 673 C CA . VAL A 1 98 ? 1.026 -9.130 -11.431 1.00 83.31 98 VAL A CA 1
ATOM 674 C C . VAL A 1 98 ? 1.567 -10.236 -12.326 1.00 83.31 98 VAL A C 1
ATOM 676 O O . VAL A 1 98 ? 2.716 -10.653 -12.185 1.00 83.31 98 VAL A O 1
ATOM 679 N N . GLU A 1 99 ? 0.743 -10.708 -13.257 1.00 85.81 99 GLU A N 1
ATOM 680 C CA . GLU A 1 99 ? 1.157 -11.648 -14.296 1.00 85.81 99 GLU A CA 1
ATOM 681 C C . GLU A 1 99 ? 1.436 -10.879 -15.587 1.00 85.81 99 GLU A C 1
ATOM 683 O O . GLU A 1 99 ? 0.527 -10.391 -16.259 1.00 85.81 99 GLU A O 1
ATOM 688 N N . CYS A 1 100 ? 2.713 -10.746 -15.935 1.00 87.88 100 CYS A N 1
ATOM 689 C CA . CYS A 1 100 ? 3.131 -10.010 -17.121 1.00 87.88 100 CYS A CA 1
ATOM 690 C C . CYS A 1 100 ? 3.447 -10.970 -18.271 1.00 87.88 100 CYS A C 1
ATOM 692 O O . CYS A 1 100 ? 4.163 -11.953 -18.098 1.00 87.88 100 CYS A O 1
ATOM 694 N N . ALA A 1 101 ? 2.961 -10.654 -19.473 1.00 91.69 101 ALA A N 1
ATOM 695 C CA . ALA A 1 101 ? 3.176 -11.481 -20.666 1.00 91.69 101 ALA A CA 1
ATOM 696 C C . ALA A 1 101 ? 4.616 -11.419 -21.218 1.00 91.69 101 ALA A C 1
ATOM 698 O O . ALA A 1 101 ? 4.983 -12.205 -22.090 1.00 91.69 101 ALA A O 1
ATOM 699 N N . GLN A 1 102 ? 5.425 -10.470 -20.741 1.00 90.69 102 GLN A N 1
ATOM 700 C CA . GLN A 1 102 ? 6.783 -10.216 -21.215 1.00 90.69 102 GLN A CA 1
ATOM 701 C C . GLN A 1 102 ? 7.829 -10.591 -20.168 1.00 90.69 102 GLN A C 1
ATOM 703 O O . GLN A 1 102 ? 7.611 -10.435 -18.970 1.00 90.69 102 GLN A O 1
ATOM 708 N N . SER A 1 103 ? 9.002 -11.016 -20.630 1.00 89.56 103 SER A N 1
ATOM 709 C CA . SER A 1 103 ? 10.190 -11.178 -19.794 1.00 89.56 103 SER A CA 1
ATOM 710 C C . SER A 1 103 ? 11.079 -9.941 -19.899 1.00 89.56 103 SER A C 1
ATOM 712 O O . SER A 1 103 ? 11.453 -9.545 -21.004 1.00 89.56 103 SER A O 1
ATOM 714 N N . CYS A 1 104 ? 11.475 -9.370 -18.766 1.00 85.88 104 CYS A N 1
ATOM 715 C CA . CYS A 1 104 ? 12.381 -8.227 -18.724 1.00 85.88 104 CYS A CA 1
ATOM 716 C C . CYS A 1 104 ? 13.799 -8.669 -18.342 1.00 85.88 104 CYS A C 1
ATOM 718 O O . CYS A 1 104 ? 13.989 -9.320 -17.317 1.00 85.88 104 CYS A O 1
ATOM 720 N N . ALA A 1 105 ? 14.801 -8.290 -19.144 1.00 87.44 105 ALA A N 1
ATOM 721 C CA . ALA A 1 105 ? 16.198 -8.692 -18.932 1.00 87.44 105 ALA A CA 1
ATOM 722 C C . ALA A 1 105 ? 16.778 -8.204 -17.590 1.00 87.44 105 ALA A C 1
ATOM 724 O O . ALA A 1 105 ? 17.587 -8.902 -16.988 1.00 87.44 105 ALA A O 1
ATOM 725 N N . ASN A 1 106 ? 16.329 -7.037 -17.120 1.00 82.12 106 ASN A N 1
ATOM 726 C CA . ASN A 1 106 ? 16.747 -6.429 -15.853 1.00 82.12 106 ASN A CA 1
ATOM 727 C C . ASN A 1 106 ? 15.673 -6.555 -14.759 1.00 82.12 106 ASN A C 1
ATOM 729 O O . ASN A 1 106 ? 15.705 -5.814 -13.784 1.00 82.12 106 ASN A O 1
ATOM 733 N N . GLY A 1 107 ? 14.680 -7.429 -14.946 1.00 85.38 107 GLY A N 1
ATOM 734 C CA . GLY A 1 107 ? 13.511 -7.490 -14.071 1.00 85.38 107 GLY A CA 1
ATOM 735 C C . GLY A 1 107 ? 12.468 -6.402 -14.351 1.00 85.38 107 GLY A C 1
ATOM 736 O O . GLY A 1 107 ? 12.571 -5.611 -15.296 1.00 85.38 107 GLY A O 1
ATOM 737 N N . PHE A 1 108 ? 11.408 -6.428 -13.552 1.00 87.56 108 PHE A N 1
ATOM 738 C CA . PHE A 1 108 ? 10.262 -5.532 -13.669 1.00 87.56 108 PHE A CA 1
ATOM 739 C C . PHE A 1 108 ? 10.490 -4.238 -12.884 1.00 87.56 108 PHE A C 1
ATOM 741 O O . PHE A 1 108 ? 11.120 -4.245 -11.830 1.00 87.56 108 PHE A O 1
ATOM 748 N N . ALA A 1 109 ? 9.976 -3.128 -13.403 1.00 88.25 109 ALA A N 1
ATOM 749 C CA . ALA A 1 109 ? 10.017 -1.837 -12.734 1.00 88.25 109 ALA A CA 1
ATOM 750 C C . ALA A 1 109 ? 9.048 -1.824 -11.548 1.00 88.25 109 ALA A C 1
ATOM 752 O O . ALA A 1 109 ? 7.946 -2.371 -11.641 1.00 88.25 109 ALA A O 1
ATOM 753 N N . THR A 1 110 ? 9.435 -1.157 -10.467 1.00 85.25 110 THR A N 1
ATOM 754 C CA . THR A 1 110 ? 8.559 -0.883 -9.328 1.00 85.25 110 THR A CA 1
ATOM 755 C C . THR A 1 110 ? 7.867 0.466 -9.480 1.00 85.25 110 THR A C 1
ATOM 757 O O . THR A 1 110 ? 8.466 1.406 -10.002 1.00 85.25 110 THR A O 1
ATOM 760 N N . ASP A 1 111 ? 6.630 0.567 -9.011 1.00 83.94 111 ASP A N 1
ATOM 761 C CA . ASP A 1 111 ? 5.923 1.841 -8.883 1.00 83.94 111 ASP A CA 1
ATOM 762 C C . ASP A 1 111 ? 6.288 2.590 -7.589 1.00 83.94 111 ASP A C 1
ATOM 764 O O . ASP A 1 111 ? 7.130 2.144 -6.806 1.00 83.94 111 ASP A O 1
ATOM 768 N N . ASP A 1 112 ? 5.643 3.738 -7.366 1.00 81.81 112 ASP A N 1
ATOM 769 C CA . ASP A 1 112 ? 5.861 4.595 -6.193 1.00 81.81 112 ASP A CA 1
ATOM 770 C C . ASP A 1 112 ? 5.510 3.904 -4.862 1.00 81.81 112 ASP A C 1
ATOM 772 O O . ASP A 1 112 ? 6.000 4.304 -3.806 1.00 81.81 112 ASP A O 1
ATOM 776 N N . SER A 1 113 ? 4.693 2.846 -4.901 1.00 78.62 113 SER A N 1
ATOM 777 C CA . SER A 1 113 ? 4.369 2.011 -3.740 1.00 78.62 113 SER A CA 1
ATOM 778 C C . SER A 1 113 ? 5.384 0.879 -3.526 1.00 78.62 113 SER A C 1
ATOM 780 O O . SER A 1 113 ? 5.266 0.110 -2.571 1.00 78.62 113 SER A O 1
ATOM 782 N N . GLY A 1 114 ? 6.389 0.757 -4.400 1.00 81.19 114 GLY A N 1
ATOM 783 C CA . GLY A 1 114 ? 7.390 -0.307 -4.369 1.00 81.19 114 GLY A CA 1
ATOM 784 C C . GLY A 1 114 ? 6.885 -1.646 -4.911 1.00 81.19 114 GLY A C 1
ATOM 785 O O . GLY A 1 114 ? 7.548 -2.668 -4.715 1.00 81.19 114 GLY A O 1
ATOM 786 N N . CYS A 1 115 ? 5.732 -1.665 -5.582 1.00 88.12 115 CYS A N 1
ATOM 787 C CA . CYS A 1 115 ? 5.155 -2.869 -6.165 1.00 88.12 115 CYS A CA 1
ATOM 788 C C . CYS A 1 115 ? 5.598 -3.051 -7.611 1.00 88.12 115 CYS A C 1
ATOM 790 O O . CYS A 1 115 ? 5.782 -2.085 -8.346 1.00 88.12 115 CYS A O 1
ATOM 792 N N . LEU A 1 116 ? 5.779 -4.306 -8.028 1.00 88.06 116 LEU A N 1
ATOM 793 C CA . LEU A 1 116 ? 6.176 -4.621 -9.398 1.00 88.06 116 LEU A CA 1
ATOM 794 C C . LEU A 1 116 ? 5.072 -4.221 -10.381 1.00 88.06 116 LEU A C 1
ATOM 796 O O . LEU A 1 116 ? 3.889 -4.418 -10.122 1.00 88.06 116 LEU A O 1
ATOM 800 N N . SER A 1 117 ? 5.481 -3.714 -11.536 1.00 87.44 117 SER A N 1
ATOM 801 C CA . SER A 1 117 ? 4.619 -3.364 -12.664 1.00 87.44 117 SER A CA 1
ATOM 802 C C . SER A 1 117 ? 5.040 -4.144 -13.910 1.00 87.44 117 SER A C 1
ATOM 804 O O . SER A 1 117 ? 6.168 -4.622 -13.996 1.00 87.44 117 SER A O 1
ATOM 806 N N . CYS A 1 118 ? 4.185 -4.231 -14.932 1.00 89.94 118 CYS A N 1
ATOM 807 C CA . CYS A 1 118 ? 4.558 -4.892 -16.194 1.00 89.94 118 CYS A CA 1
ATOM 808 C C . CYS A 1 118 ? 5.483 -4.073 -17.107 1.00 89.94 118 CYS A C 1
ATOM 810 O O . CYS A 1 118 ? 5.702 -4.442 -18.261 1.00 89.94 118 CYS A O 1
ATOM 812 N N . SER A 1 119 ? 6.059 -2.988 -16.598 1.00 90.06 119 SER A N 1
ATOM 813 C CA . SER A 1 119 ? 7.113 -2.238 -17.277 1.00 90.06 119 SER A CA 1
ATOM 814 C C . SER A 1 119 ? 8.477 -2.852 -16.964 1.00 90.06 119 SER A C 1
ATOM 816 O O . SER A 1 119 ? 8.702 -3.344 -15.862 1.00 90.06 119 SER A O 1
ATOM 818 N N . CYS A 1 120 ? 9.414 -2.829 -17.912 1.00 89.00 120 CYS A N 1
ATOM 819 C CA . CYS A 1 120 ? 10.770 -3.313 -17.648 1.00 89.00 120 CYS A CA 1
ATOM 820 C C . CYS A 1 120 ? 11.607 -2.260 -16.921 1.00 89.00 120 CYS A C 1
ATOM 822 O O . CYS A 1 120 ? 11.556 -1.077 -17.263 1.00 89.00 120 CYS A O 1
ATOM 824 N N . ALA A 1 121 ? 12.417 -2.705 -15.961 1.00 87.88 121 ALA A N 1
ATOM 825 C CA . ALA A 1 121 ? 13.375 -1.842 -15.292 1.00 87.88 121 ALA A CA 1
ATOM 826 C C . ALA A 1 121 ? 14.467 -1.370 -16.269 1.00 87.88 121 ALA A C 1
ATOM 828 O O . ALA A 1 121 ? 14.940 -2.120 -17.136 1.00 87.88 121 ALA A O 1
ATOM 829 N N . ALA A 1 122 ? 14.881 -0.112 -16.113 1.00 83.62 122 ALA A N 1
ATOM 830 C CA . ALA A 1 122 ? 16.037 0.421 -16.818 1.00 83.62 122 ALA A CA 1
ATOM 831 C C . ALA A 1 122 ? 17.314 -0.338 -16.399 1.00 83.62 122 ALA A C 1
ATOM 833 O O . ALA A 1 122 ? 17.400 -0.823 -15.269 1.00 83.62 122 ALA A O 1
ATOM 834 N N . PRO A 1 123 ? 18.316 -0.457 -17.287 1.00 74.88 123 PRO A N 1
ATOM 835 C CA . PRO A 1 123 ? 19.595 -1.044 -16.912 1.00 74.88 123 PRO A CA 1
ATOM 836 C C . PRO A 1 123 ? 20.250 -0.203 -15.809 1.00 74.88 123 PRO A C 1
ATOM 838 O O . PRO A 1 123 ? 20.414 1.008 -15.962 1.00 74.88 123 PRO A O 1
ATOM 841 N N . ILE A 1 124 ? 20.633 -0.843 -14.702 1.00 65.56 124 ILE A N 1
ATOM 842 C CA . ILE A 1 124 ? 21.360 -0.177 -13.617 1.00 65.56 124 ILE A CA 1
ATOM 843 C C . ILE A 1 124 ? 22.775 0.113 -14.133 1.00 65.56 124 ILE A C 1
ATOM 845 O O . ILE A 1 124 ? 23.567 -0.808 -14.326 1.00 65.56 124 ILE A O 1
ATOM 849 N N . ALA A 1 125 ? 23.073 1.383 -14.420 1.00 59.31 125 ALA A N 1
ATOM 850 C CA . ALA A 1 125 ? 24.356 1.790 -15.002 1.00 59.31 125 ALA A CA 1
ATOM 851 C C . ALA A 1 125 ? 25.548 1.564 -14.051 1.00 59.31 125 ALA A C 1
ATOM 853 O O . ALA A 1 125 ? 26.668 1.379 -14.517 1.00 59.31 125 ALA A O 1
ATOM 854 N N . ASP A 1 126 ? 25.296 1.489 -12.742 1.00 54.94 126 ASP A N 1
ATOM 855 C CA . ASP A 1 126 ? 26.302 1.252 -11.713 1.00 54.94 126 ASP A CA 1
ATOM 856 C C . ASP A 1 126 ? 25.839 0.105 -10.809 1.00 54.94 126 ASP A C 1
ATOM 858 O O . ASP A 1 126 ? 24.934 0.264 -9.995 1.00 54.94 126 ASP A O 1
ATOM 862 N N . GLY A 1 127 ? 26.418 -1.083 -11.014 1.00 53.41 127 GLY A N 1
ATOM 863 C CA . GLY A 1 127 ? 25.982 -2.332 -10.384 1.00 53.41 127 GLY A CA 1
ATOM 864 C C . GLY A 1 127 ? 25.813 -2.260 -8.862 1.00 53.41 127 GLY A C 1
ATOM 865 O O . GLY A 1 127 ? 26.469 -1.469 -8.188 1.00 53.41 127 GLY A O 1
ATOM 866 N N . CYS A 1 128 ? 24.955 -3.134 -8.325 1.00 52.34 128 CYS A N 1
ATOM 867 C CA . CYS A 1 128 ? 24.699 -3.297 -6.893 1.00 52.34 128 CYS A CA 1
ATOM 868 C C . CYS A 1 128 ? 26.010 -3.475 -6.112 1.00 52.34 128 CYS A C 1
ATOM 870 O O . CYS A 1 128 ? 26.563 -4.573 -6.039 1.00 52.34 128 CYS A O 1
ATOM 872 N N . ARG A 1 129 ? 26.532 -2.382 -5.552 1.00 51.84 129 ARG A N 1
ATOM 873 C CA . ARG A 1 129 ? 27.735 -2.396 -4.710 1.00 51.84 129 ARG A CA 1
ATOM 874 C C . ARG A 1 129 ? 27.415 -2.632 -3.240 1.00 51.84 129 ARG A C 1
ATOM 876 O O . ARG A 1 129 ? 28.277 -3.131 -2.526 1.00 51.84 129 ARG A O 1
ATOM 883 N N . ASP A 1 130 ? 26.176 -2.377 -2.827 1.00 51.38 130 ASP A N 1
ATOM 884 C CA . ASP A 1 130 ? 25.762 -2.465 -1.434 1.00 51.38 130 ASP A CA 1
ATOM 885 C C . ASP A 1 130 ? 24.608 -3.458 -1.261 1.00 51.38 130 ASP A C 1
ATOM 887 O O . ASP A 1 130 ? 23.554 -3.358 -1.885 1.00 51.38 130 ASP A O 1
ATOM 891 N N . VAL A 1 131 ? 24.817 -4.438 -0.380 1.00 50.81 131 VAL A N 1
ATOM 892 C CA . VAL A 1 131 ? 23.861 -5.510 -0.043 1.00 50.81 131 VAL A CA 1
ATOM 893 C C . VAL A 1 131 ? 22.548 -5.001 0.560 1.00 50.81 131 VAL A C 1
ATOM 895 O O . VAL A 1 131 ? 21.558 -5.723 0.574 1.00 50.81 131 VAL A O 1
ATOM 898 N N . SER A 1 132 ? 22.510 -3.751 1.020 1.00 51.28 132 SER A N 1
ATOM 899 C CA . SER A 1 132 ? 21.292 -3.067 1.460 1.00 51.28 132 SER A CA 1
ATOM 900 C C . SER A 1 132 ? 20.384 -2.629 0.304 1.00 51.28 132 SER A C 1
ATOM 902 O O . SER A 1 132 ? 19.223 -2.314 0.548 1.00 51.28 132 SER A O 1
ATOM 904 N N . ALA A 1 133 ? 20.867 -2.646 -0.945 1.00 49.97 133 ALA A N 1
ATOM 905 C CA . ALA A 1 133 ? 20.064 -2.350 -2.134 1.00 49.97 133 ALA A CA 1
ATOM 906 C C . ALA A 1 133 ? 19.261 -3.564 -2.653 1.00 49.97 133 ALA A C 1
ATOM 908 O O . ALA A 1 133 ? 18.458 -3.424 -3.570 1.00 49.97 133 ALA A O 1
ATOM 909 N N . CYS A 1 134 ? 19.454 -4.756 -2.079 1.00 51.41 134 CYS A N 1
ATOM 910 C CA . CYS A 1 134 ? 18.816 -5.998 -2.525 1.00 51.41 134 CYS A CA 1
ATOM 911 C C . CYS A 1 134 ? 17.683 -6.376 -1.569 1.00 51.41 134 CYS A C 1
ATOM 913 O O . CYS A 1 134 ? 17.893 -7.151 -0.638 1.00 51.41 134 CYS A O 1
ATOM 915 N N . VAL A 1 135 ? 16.489 -5.804 -1.742 1.00 52.75 135 VAL A N 1
ATOM 916 C CA . VAL A 1 135 ? 15.464 -5.941 -0.696 1.00 52.75 135 VAL A CA 1
ATOM 917 C C . VAL A 1 135 ? 14.530 -7.133 -0.861 1.00 52.75 135 VAL A C 1
ATOM 919 O O . VAL A 1 135 ? 14.030 -7.559 0.172 1.00 52.75 135 VAL A O 1
ATOM 922 N N . ARG A 1 136 ? 14.277 -7.741 -2.035 1.00 47.69 136 ARG A N 1
ATOM 923 C CA . ARG A 1 136 ? 13.152 -8.709 -2.060 1.00 47.69 136 ARG A CA 1
ATOM 924 C C . ARG A 1 136 ? 13.228 -9.997 -2.882 1.00 47.69 136 ARG A C 1
ATOM 926 O O . ARG A 1 136 ? 12.423 -10.869 -2.575 1.00 47.69 136 ARG A O 1
ATOM 933 N N . VAL A 1 137 ? 14.180 -10.244 -3.793 1.00 39.69 137 VAL A N 1
ATOM 934 C CA . VAL A 1 137 ? 14.354 -11.607 -4.361 1.00 39.69 137 VAL A CA 1
ATOM 935 C C . VAL A 1 137 ? 15.740 -11.890 -4.949 1.00 39.69 137 VAL A C 1
ATOM 937 O O . VAL A 1 137 ? 16.432 -11.021 -5.456 1.00 39.69 137 VAL A O 1
ATOM 940 N N . ARG A 1 138 ? 16.092 -13.184 -4.956 1.00 36.19 138 ARG A N 1
ATOM 941 C CA . ARG A 1 138 ? 17.345 -13.820 -5.422 1.00 36.19 138 ARG A CA 1
ATOM 942 C C . ARG A 1 138 ? 17.726 -13.575 -6.900 1.00 36.19 138 ARG A C 1
ATOM 944 O O . ARG A 1 138 ? 18.755 -14.086 -7.338 1.00 36.19 138 ARG A O 1
ATOM 951 N N . ALA A 1 139 ? 16.906 -12.852 -7.664 1.00 47.97 139 ALA A N 1
ATOM 952 C CA . ALA A 1 139 ? 17.257 -12.349 -8.994 1.00 47.97 139 ALA A CA 1
ATOM 953 C C . ALA A 1 139 ? 18.114 -11.067 -8.918 1.00 47.97 139 ALA A C 1
ATOM 955 O O . ALA A 1 139 ? 18.890 -10.811 -9.835 1.00 47.97 139 ALA A O 1
ATOM 956 N N . ASP A 1 140 ? 18.089 -10.354 -7.788 1.00 51.59 140 ASP A N 1
ATOM 957 C CA . ASP A 1 140 ? 18.891 -9.153 -7.536 1.00 51.59 140 ASP A CA 1
ATOM 958 C C . ASP A 1 140 ? 20.228 -9.491 -6.847 1.00 51.59 140 ASP A C 1
ATOM 960 O O . ASP A 1 140 ? 20.545 -9.021 -5.765 1.00 51.59 140 ASP A O 1
ATOM 964 N N . CYS A 1 141 ? 21.037 -10.297 -7.541 1.00 44.91 141 CYS A N 1
ATOM 965 C CA . CYS A 1 141 ? 22.476 -10.546 -7.339 1.00 44.91 141 CYS A CA 1
ATOM 966 C C . CYS A 1 141 ? 22.941 -11.758 -6.482 1.00 44.91 141 CYS A C 1
ATOM 968 O O . CYS A 1 141 ? 22.734 -11.867 -5.278 1.00 44.91 141 CYS A O 1
ATOM 970 N N . CYS A 1 142 ? 23.748 -12.591 -7.165 1.00 45.62 142 CYS A N 1
ATOM 971 C CA . CYS A 1 142 ? 24.665 -13.661 -6.725 1.00 45.62 142 CYS A CA 1
ATOM 972 C C . CYS A 1 142 ? 24.034 -15.032 -6.372 1.00 45.62 142 CYS A C 1
ATOM 974 O O . CYS A 1 142 ? 23.325 -15.213 -5.392 1.00 45.62 142 CYS A O 1
ATOM 976 N N . GLY A 1 143 ? 24.297 -16.119 -7.107 1.00 35.97 143 GLY A N 1
ATOM 977 C CA . GLY A 1 143 ? 25.571 -16.470 -7.734 1.00 35.97 143 GLY A CA 1
ATOM 978 C C . GLY A 1 143 ? 26.615 -16.787 -6.663 1.00 35.97 143 GLY A C 1
ATOM 979 O O . GLY A 1 143 ? 27.501 -15.981 -6.410 1.00 35.97 143 GLY A O 1
ATOM 980 N N . ARG A 1 144 ? 26.535 -17.965 -6.024 1.00 33.38 144 ARG A N 1
ATOM 981 C CA . ARG A 1 144 ? 27.690 -1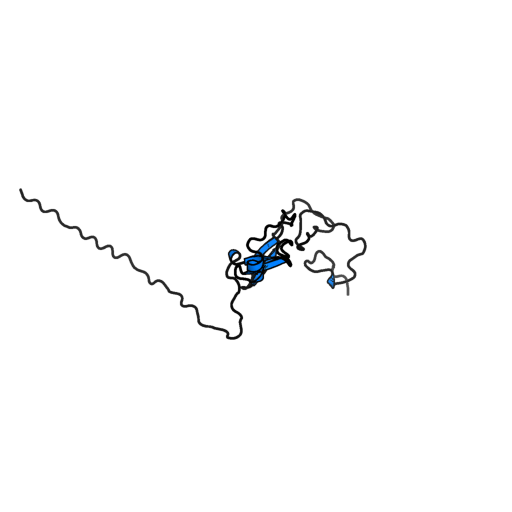8.496 -5.282 1.00 33.38 144 ARG A CA 1
ATOM 982 C C . ARG A 1 144 ? 28.810 -18.772 -6.285 1.00 33.38 144 ARG A C 1
ATOM 984 O O . ARG A 1 144 ? 28.690 -19.692 -7.093 1.00 33.38 144 ARG A O 1
ATOM 991 N N . ARG A 1 145 ? 29.926 -18.053 -6.188 1.00 44.06 145 ARG A N 1
ATOM 992 C CA . ARG A 1 145 ? 31.220 -18.537 -6.685 1.00 44.06 145 ARG A CA 1
ATOM 993 C C . ARG A 1 145 ? 32.320 -18.284 -5.658 1.00 44.06 145 ARG A C 1
ATOM 995 O O . ARG A 1 145 ? 32.719 -17.146 -5.469 1.00 44.06 145 ARG A O 1
ATOM 1002 N N . GLY A 1 146 ? 32.831 -19.397 -5.119 1.00 45.34 146 GLY A N 1
ATOM 1003 C CA . GLY A 1 146 ? 34.149 -19.553 -4.485 1.00 45.34 146 GLY A CA 1
ATOM 1004 C C . GLY A 1 146 ? 34.276 -18.990 -3.067 1.00 45.34 146 GLY A C 1
ATOM 1005 O O . GLY A 1 146 ? 33.668 -17.981 -2.753 1.00 45.34 146 GLY A O 1
ATOM 1006 N N . ARG A 1 147 ? 35.065 -19.573 -2.168 1.00 40.44 147 ARG A N 1
ATOM 1007 C CA . ARG A 1 147 ? 35.852 -20.812 -2.163 1.00 40.44 147 ARG A CA 1
ATOM 1008 C C . ARG A 1 147 ? 36.156 -21.117 -0.699 1.00 40.44 147 ARG A C 1
ATOM 1010 O O . ARG A 1 147 ? 36.325 -20.132 0.050 1.00 40.44 147 ARG A O 1
#

pLDDT: mean 76.01, std 19.37, range [33.38, 97.69]

Foldseek 3Di:
DDDDDDDDPDPPPDDPDDPPPVDPDPPPPVPDDAQQDDWLVQKDFDDPALQDAGQWIGGCPDPRNVVNVPPDYDPDPHDPQWGWTRDPSGITIDGHDDDAPDDAPQAFDADPNRHGDNHHDDPPPDADPDPVVDPDDPVRDDDDDDD

Radius of gyration: 28.27 Å; chains: 1; bounding box: 110×55×50 Å

Secondary structure (DSSP, 8-state):
-----------------------------TTSPPPS-SSGGGEEEE-SSTTSPP-EEEETT-HHHHHHTT---------S-EEEEEETTEEEEEEPP---SS--TT-EEE-TTS-EEEEEPPP-SS----GGG--S-TTSS------